Protein AF-A0A951DT61-F1 (afdb_monomer_lite)

Foldseek 3Di:
DKDFDKDQADKDADALVLDPDDPSGDPRHRPIDGMDTQFIDDPNHTQDHNSDGPDDPPPDDDDDDDDDPVRPPPDDPDCPVVVVVVVPPD

pLDDT: mean 88.21, std 16.35, range [44.31, 98.5]

Structure (mmCIF, N/CA/C/O backbone):
data_AF-A0A951DT61-F1
#
_entry.id   AF-A0A951DT61-F1
#
loop_
_atom_site.group_PDB
_atom_site.id
_atom_site.type_symbol
_atom_site.label_atom_id
_atom_site.label_alt_id
_atom_site.label_comp_id
_atom_site.label_asym_id
_atom_site.label_entity_id
_atom_site.label_seq_id
_atom_site.pdbx_PDB_ins_code
_atom_site.Cartn_x
_atom_site.Cartn_y
_atom_site.Cartn_z
_atom_site.occupancy
_atom_site.B_iso_or_equiv
_atom_site.auth_seq_id
_atom_site.auth_comp_id
_atom_site.auth_asym_id
_atom_site.auth_atom_id
_atom_site.pdbx_PDB_model_num
ATOM 1 N N . ALA A 1 1 ? -0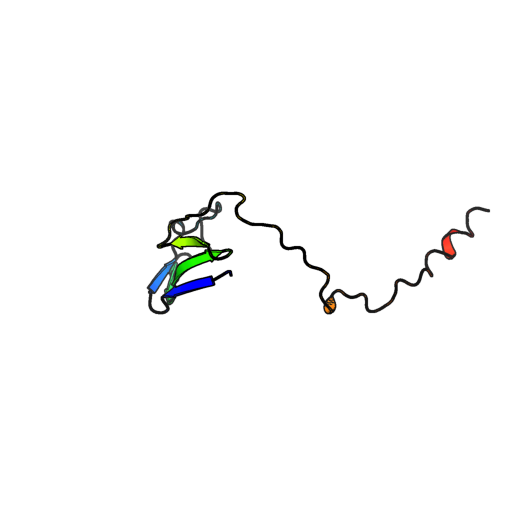.032 -6.380 -15.609 1.00 90.38 1 ALA A N 1
ATOM 2 C CA . ALA A 1 1 ? -1.202 -5.661 -15.077 1.00 90.38 1 ALA A CA 1
ATOM 3 C C . ALA A 1 1 ? -1.013 -5.462 -13.583 1.00 90.38 1 ALA A C 1
ATOM 5 O O . ALA A 1 1 ? -0.679 -6.434 -12.913 1.00 90.38 1 ALA A O 1
ATOM 6 N N . ASP A 1 2 ? -1.202 -4.237 -13.100 1.00 97.62 2 ASP A N 1
ATOM 7 C CA . ASP A 1 2 ? -1.173 -3.895 -11.675 1.00 97.62 2 ASP A CA 1
ATOM 8 C C . ASP A 1 2 ? -2.582 -3.449 -11.276 1.00 97.62 2 ASP A C 1
ATOM 10 O O . ASP A 1 2 ? -3.156 -2.578 -11.930 1.00 97.62 2 ASP A O 1
ATOM 14 N N . ILE A 1 3 ? -3.189 -4.124 -10.297 1.00 98.38 3 ILE A N 1
ATOM 15 C CA . ILE A 1 3 ? -4.626 -4.018 -9.995 1.00 98.38 3 ILE A CA 1
ATOM 16 C C . ILE A 1 3 ? -4.834 -4.158 -8.487 1.00 98.38 3 ILE A C 1
ATOM 18 O O . ILE A 1 3 ? -4.217 -5.013 -7.861 1.00 98.38 3 ILE A O 1
ATOM 22 N N . ALA A 1 4 ? -5.746 -3.379 -7.909 1.00 98.25 4 ALA A N 1
ATOM 23 C CA . ALA A 1 4 ? -6.265 -3.621 -6.566 1.00 98.25 4 ALA A CA 1
ATOM 24 C C . ALA A 1 4 ? -7.736 -4.044 -6.653 1.00 98.25 4 ALA A C 1
ATOM 26 O O . ALA A 1 4 ? -8.543 -3.361 -7.283 1.00 98.25 4 ALA A O 1
ATOM 27 N N . ILE A 1 5 ? -8.078 -5.164 -6.018 1.00 98.25 5 ILE A N 1
ATOM 28 C CA . ILE A 1 5 ? -9.461 -5.574 -5.785 1.00 98.25 5 ILE A CA 1
ATOM 29 C C . ILE A 1 5 ? -9.918 -4.909 -4.495 1.00 98.25 5 ILE A C 1
ATOM 31 O O . ILE A 1 5 ? -9.250 -5.004 -3.462 1.00 98.25 5 ILE A O 1
ATOM 35 N N . TRP A 1 6 ? -11.035 -4.199 -4.576 1.00 98.12 6 TRP A N 1
ATOM 36 C CA . TRP A 1 6 ? -11.472 -3.273 -3.543 1.00 98.12 6 TRP A CA 1
ATOM 37 C C . TRP A 1 6 ? -12.855 -3.652 -3.032 1.00 98.12 6 TRP A C 1
ATOM 39 O O . TRP A 1 6 ? -13.785 -3.795 -3.823 1.00 98.12 6 TRP A O 1
ATOM 49 N N . ASP A 1 7 ? -12.992 -3.775 -1.715 1.00 98.31 7 ASP A N 1
ATOM 50 C CA . ASP A 1 7 ? -14.290 -3.831 -1.052 1.00 98.31 7 ASP A CA 1
ATOM 51 C C . ASP A 1 7 ? -14.684 -2.398 -0.676 1.00 98.31 7 ASP A C 1
ATOM 53 O O . ASP A 1 7 ? -14.069 -1.827 0.229 1.00 98.31 7 ASP A O 1
ATOM 57 N N . PRO A 1 8 ? -15.665 -1.782 -1.359 1.00 98.25 8 PRO A N 1
ATOM 58 C CA . PRO A 1 8 ? -16.063 -0.407 -1.093 1.00 98.25 8 PRO A CA 1
ATOM 59 C C . PRO A 1 8 ? -16.854 -0.249 0.207 1.00 98.25 8 PRO A C 1
ATOM 61 O O . PRO A 1 8 ? -16.988 0.879 0.679 1.00 98.25 8 PRO A O 1
ATOM 64 N N . ASP A 1 9 ? -17.387 -1.327 0.777 1.00 98.44 9 ASP A N 1
ATOM 65 C CA . ASP A 1 9 ? -18.322 -1.298 1.900 1.00 98.44 9 ASP A CA 1
ATOM 66 C C . ASP A 1 9 ? -17.643 -1.618 3.234 1.00 98.44 9 ASP A C 1
ATOM 68 O O . ASP A 1 9 ? -18.156 -1.249 4.295 1.00 98.44 9 ASP A O 1
ATOM 72 N N . ARG A 1 10 ? -16.451 -2.222 3.195 1.00 97.81 10 ARG A N 1
ATOM 73 C CA . ARG A 1 10 ? -15.648 -2.514 4.383 1.00 97.81 10 ARG A CA 1
ATOM 74 C C . ARG A 1 10 ? -15.334 -1.255 5.187 1.00 97.81 10 ARG A C 1
ATOM 76 O O . ARG A 1 10 ? -14.687 -0.328 4.699 1.00 97.81 10 ARG A O 1
ATOM 83 N N . ALA A 1 11 ? -15.749 -1.259 6.451 1.00 98.31 11 ALA A N 1
ATOM 84 C CA . ALA A 1 11 ? -15.399 -0.242 7.434 1.00 98.31 11 ALA A CA 1
ATOM 85 C C . ALA A 1 11 ? -14.150 -0.663 8.224 1.00 98.31 11 ALA A C 1
ATOM 87 O O . ALA A 1 11 ? -14.068 -1.789 8.716 1.00 98.31 11 ALA A O 1
ATOM 88 N N . ILE A 1 12 ? -13.188 0.247 8.365 1.00 97.75 12 ILE A N 1
ATOM 89 C CA . ILE A 1 12 ? -11.931 0.033 9.096 1.00 97.75 12 ILE A CA 1
ATOM 90 C C . ILE A 1 12 ? -11.651 1.241 9.987 1.00 97.75 12 ILE A C 1
ATOM 92 O O . ILE A 1 12 ? -11.880 2.379 9.587 1.00 97.75 12 ILE A O 1
ATOM 96 N N . THR A 1 13 ? -11.107 0.996 11.177 1.00 98.38 13 THR A N 1
ATOM 97 C CA . THR A 1 13 ? -10.398 2.023 11.951 1.00 98.38 13 THR A CA 1
ATOM 98 C C . THR A 1 13 ? -8.906 1.765 11.792 1.00 98.38 13 THR A C 1
ATOM 100 O O . THR A 1 13 ? -8.469 0.646 12.040 1.00 98.38 13 THR A O 1
ATOM 103 N N . ILE A 1 14 ? -8.132 2.758 11.349 1.00 97.81 14 ILE A N 1
ATOM 104 C CA . ILE A 1 14 ? -6.680 2.598 11.209 1.00 97.81 14 ILE A CA 1
ATOM 105 C C . ILE A 1 14 ? -6.046 2.490 12.596 1.00 97.81 14 ILE A C 1
ATOM 107 O O . ILE A 1 14 ? -6.300 3.319 13.468 1.00 97.81 14 ILE A O 1
ATOM 111 N N . GLU A 1 15 ? -5.174 1.505 12.771 1.00 98.00 15 GLU A N 1
ATOM 112 C CA . GLU A 1 15 ? -4.343 1.323 13.959 1.00 98.00 15 GLU A CA 1
ATOM 113 C C . GLU A 1 15 ? -2.869 1.233 13.549 1.00 98.00 15 GLU A C 1
ATOM 115 O O . GLU A 1 15 ? -2.555 0.745 12.461 1.00 98.00 15 GLU A O 1
ATOM 120 N N . ASP A 1 16 ? -1.955 1.643 14.430 1.00 98.12 16 ASP A N 1
ATOM 121 C CA . ASP A 1 16 ? -0.509 1.628 14.153 1.00 98.12 16 ASP A CA 1
ATOM 122 C C . ASP A 1 16 ? -0.005 0.237 13.748 1.00 98.12 16 ASP A C 1
ATOM 124 O O . ASP A 1 16 ? 0.738 0.084 12.781 1.00 98.12 16 ASP A O 1
ATOM 128 N N . ARG A 1 17 ? -0.490 -0.806 14.432 1.00 96.12 17 ARG A N 1
ATOM 129 C CA . ARG A 1 17 ? -0.106 -2.208 14.189 1.00 96.12 17 ARG A CA 1
ATOM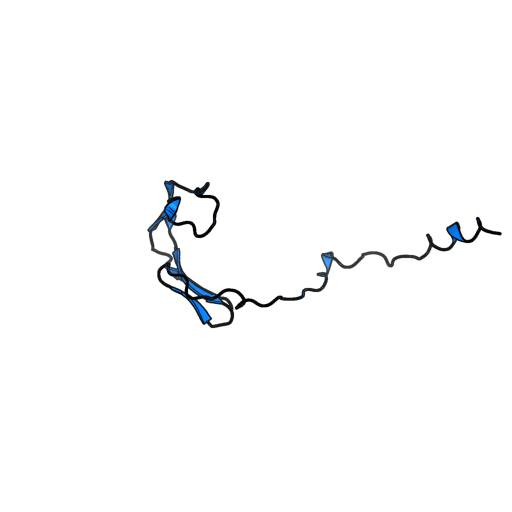 130 C C . ARG A 1 17 ? -0.507 -2.755 12.816 1.00 96.12 17 ARG A C 1
ATOM 132 O O . ARG A 1 17 ? -0.104 -3.860 12.472 1.00 96.12 17 ARG A O 1
ATOM 139 N N . MET A 1 18 ? -1.351 -2.043 12.070 1.00 94.94 18 MET A N 1
ATOM 140 C CA . MET A 1 18 ? -1.772 -2.458 10.730 1.00 94.94 18 MET A CA 1
ATOM 141 C C . MET A 1 18 ? -0.744 -2.087 9.658 1.00 94.94 18 MET A C 1
ATOM 143 O O . MET A 1 18 ? -0.864 -2.539 8.522 1.00 94.94 18 MET A O 1
ATOM 147 N N . MET A 1 19 ? 0.216 -1.216 9.976 1.00 95.25 19 MET A N 1
ATOM 148 C CA . MET A 1 19 ? 1.185 -0.734 9.000 1.00 95.25 19 MET A CA 1
ATOM 149 C C . MET A 1 19 ? 2.241 -1.809 8.718 1.00 95.25 19 MET A C 1
ATOM 151 O O . MET A 1 19 ? 2.705 -2.504 9.618 1.00 95.25 19 MET A O 1
ATOM 155 N N . HIS A 1 20 ? 2.650 -1.917 7.454 1.00 93.94 20 HIS A N 1
ATOM 156 C CA . HIS A 1 20 ? 3.719 -2.820 7.007 1.00 93.94 20 HIS A CA 1
ATOM 157 C C . HIS A 1 20 ? 5.053 -2.086 6.771 1.00 93.94 20 HIS A C 1
ATOM 159 O O . HIS A 1 20 ? 5.929 -2.586 6.065 1.00 93.94 20 HIS A O 1
ATOM 165 N N . ASP A 1 21 ? 5.200 -0.883 7.328 1.00 94.12 21 ASP A N 1
ATOM 166 C CA . ASP A 1 21 ? 6.445 -0.118 7.326 1.00 94.12 21 ASP A CA 1
ATOM 167 C C . ASP A 1 21 ? 7.253 -0.349 8.620 1.00 94.12 21 ASP A C 1
ATOM 169 O O . ASP A 1 21 ? 6.956 -1.237 9.419 1.00 94.12 21 ASP A O 1
ATOM 173 N N . ARG A 1 22 ? 8.333 0.419 8.806 1.00 96.88 22 ARG A N 1
ATOM 174 C CA . ARG A 1 22 ? 9.205 0.343 9.992 1.00 96.88 22 ARG A CA 1
ATOM 175 C C . ARG A 1 22 ? 9.052 1.531 10.948 1.00 96.88 22 ARG A C 1
ATOM 177 O O . ARG A 1 22 ? 9.841 1.640 11.880 1.00 96.88 22 ARG A O 1
ATOM 184 N N . ALA A 1 23 ? 8.099 2.433 10.717 1.00 97.12 23 ALA A N 1
ATOM 185 C CA . ALA A 1 23 ? 7.959 3.657 11.505 1.00 97.12 23 ALA A CA 1
ATOM 186 C C . ALA A 1 23 ? 7.395 3.388 12.908 1.00 97.12 23 ALA A C 1
ATOM 188 O O . ALA A 1 23 ? 7.728 4.102 13.850 1.00 97.12 23 ALA A O 1
ATOM 189 N N . GLY A 1 24 ? 6.553 2.360 13.049 1.00 96.06 24 GLY A N 1
ATOM 190 C CA . GLY A 1 24 ? 5.932 1.987 14.324 1.00 96.06 24 GLY A CA 1
ATOM 191 C C . GLY A 1 24 ? 4.752 2.872 14.741 1.00 96.06 24 GLY A C 1
ATOM 192 O O . GLY A 1 24 ? 4.222 2.682 15.831 1.00 96.06 24 GLY A O 1
ATOM 193 N N . TYR A 1 25 ? 4.331 3.812 13.890 1.00 97.12 25 TYR A N 1
ATOM 194 C CA . TYR A 1 25 ? 3.122 4.614 14.071 1.00 97.12 25 TYR A CA 1
ATOM 195 C C . TYR A 1 25 ? 2.522 5.007 12.717 1.00 97.12 25 TYR A C 1
ATOM 197 O O . TYR A 1 25 ? 3.219 5.050 11.703 1.00 97.12 25 TYR A O 1
ATOM 205 N N . SER A 1 26 ? 1.236 5.348 12.710 1.00 97.56 26 SER A N 1
ATOM 206 C CA . SER A 1 26 ? 0.539 5.938 11.575 1.00 97.56 26 SER A CA 1
ATOM 207 C C . SER A 1 26 ? 0.007 7.325 11.943 1.00 97.56 26 SER A C 1
ATOM 209 O O . SER A 1 26 ? -0.716 7.460 12.931 1.00 97.56 26 SER A O 1
ATOM 211 N N . PRO A 1 27 ? 0.227 8.370 11.121 1.00 98.00 27 PRO A N 1
ATOM 212 C CA . PRO A 1 27 ? -0.425 9.671 11.322 1.00 98.00 27 PRO A CA 1
ATOM 213 C C . PRO A 1 27 ? -1.956 9.603 11.150 1.00 98.00 27 PRO A C 1
ATOM 215 O O . PRO A 1 27 ? -2.668 10.584 11.380 1.00 98.00 27 PRO A O 1
ATOM 218 N N . TYR A 1 28 ? -2.472 8.454 10.710 1.00 98.00 28 TYR A N 1
ATOM 219 C CA . TYR A 1 28 ? -3.884 8.200 10.479 1.00 98.00 28 TYR A CA 1
ATOM 220 C C . TYR A 1 28 ? -4.524 7.309 11.552 1.00 98.00 28 TYR A C 1
ATOM 222 O O . TYR A 1 28 ? -5.709 7.001 11.421 1.00 98.00 28 TYR A O 1
ATOM 230 N N . ALA A 1 29 ? -3.794 6.907 12.598 1.00 98.25 29 ALA A N 1
ATOM 231 C CA . ALA A 1 29 ? -4.341 6.097 13.683 1.00 98.25 29 ALA A CA 1
ATOM 232 C C . ALA A 1 29 ? -5.621 6.719 14.278 1.00 98.25 29 ALA A C 1
ATOM 234 O O . ALA A 1 29 ? -5.730 7.932 14.462 1.00 98.25 29 ALA A O 1
ATOM 235 N N . GLY A 1 30 ? -6.631 5.882 14.520 1.00 98.50 30 GLY A N 1
ATOM 236 C CA . GLY A 1 30 ? -7.958 6.280 14.993 1.00 98.50 30 GLY A CA 1
ATOM 237 C C . GLY A 1 30 ? -8.913 6.792 13.907 1.00 98.50 30 GLY A C 1
ATOM 238 O O . GLY A 1 30 ? -10.108 6.941 14.175 1.00 98.50 30 GLY A O 1
ATOM 239 N N . ARG A 1 31 ? -8.452 7.033 12.669 1.00 98.44 31 ARG A N 1
ATOM 240 C CA . ARG A 1 31 ? -9.349 7.428 11.570 1.00 98.44 31 ARG A CA 1
ATOM 241 C C . ARG A 1 31 ? -10.223 6.257 11.136 1.00 98.44 31 ARG A C 1
ATOM 243 O O . ARG A 1 31 ? -9.729 5.153 10.916 1.00 98.44 31 ARG A O 1
ATOM 250 N N . LYS A 1 32 ? -11.515 6.533 10.953 1.00 98.50 32 LYS A N 1
ATOM 251 C CA . LYS A 1 32 ? -12.494 5.597 10.389 1.00 98.50 32 LYS A CA 1
ATOM 252 C C . LYS A 1 32 ? -12.586 5.802 8.884 1.00 98.50 32 LYS A C 1
ATOM 254 O O . LYS A 1 32 ? -12.834 6.918 8.434 1.00 98.50 32 LYS A O 1
ATOM 259 N N . LEU A 1 33 ? -12.402 4.729 8.129 1.00 97.56 33 LEU A N 1
ATOM 260 C CA . LEU A 1 33 ? -12.481 4.704 6.676 1.00 97.56 33 LEU A CA 1
ATOM 261 C C . LEU A 1 33 ? -13.543 3.709 6.215 1.00 97.56 33 LEU A C 1
ATOM 263 O O . LEU A 1 33 ? -13.879 2.756 6.921 1.00 97.56 33 LEU A O 1
ATOM 267 N N . ARG A 1 34 ? -14.035 3.938 4.999 1.00 98.19 34 ARG A N 1
ATOM 268 C CA . ARG A 1 34 ? -14.889 3.022 4.250 1.00 98.19 34 ARG A CA 1
ATOM 269 C C . ARG A 1 34 ? -14.217 2.745 2.910 1.00 98.19 34 ARG A C 1
ATOM 271 O O . ARG A 1 34 ? -13.807 3.688 2.234 1.00 98.19 34 ARG A O 1
ATOM 278 N N . GLY A 1 35 ? -14.097 1.475 2.553 1.00 97.81 35 GLY A N 1
ATOM 279 C CA . GLY A 1 35 ? -13.290 1.030 1.427 1.00 97.81 35 GLY A CA 1
ATOM 280 C C . GLY A 1 35 ? -11.969 0.414 1.883 1.00 97.81 35 GLY A C 1
ATOM 281 O O . GLY A 1 35 ? -11.223 1.045 2.635 1.00 97.81 35 GLY A O 1
ATOM 282 N N . TRP A 1 36 ? -11.660 -0.799 1.427 1.00 97.38 36 TRP A N 1
ATOM 283 C CA . TRP A 1 36 ? -10.405 -1.474 1.758 1.00 97.38 36 TRP A CA 1
ATOM 284 C C . TRP A 1 36 ? -9.957 -2.432 0.643 1.00 97.38 36 TRP A C 1
ATOM 286 O O . TRP A 1 36 ? -10.799 -3.136 0.079 1.00 97.38 36 TRP A O 1
ATOM 296 N N . PRO A 1 37 ? -8.649 -2.527 0.336 1.00 97.19 37 PRO A N 1
ATOM 297 C CA . PRO A 1 37 ? -8.161 -3.503 -0.627 1.00 97.19 37 PRO A CA 1
ATOM 298 C C . PRO A 1 37 ? -8.226 -4.914 -0.028 1.00 97.19 37 PRO A C 1
ATOM 300 O O . PRO A 1 37 ? -7.692 -5.167 1.054 1.00 97.19 37 PRO A O 1
ATOM 303 N N . THR A 1 38 ? -8.867 -5.845 -0.729 1.00 97.62 38 THR A N 1
ATOM 304 C CA . THR A 1 38 ? -8.912 -7.265 -0.337 1.00 97.62 38 THR A CA 1
ATOM 305 C C . THR A 1 38 ? -7.790 -8.055 -0.998 1.00 97.62 38 THR A C 1
ATOM 307 O O . THR A 1 38 ? -7.202 -8.935 -0.372 1.00 97.62 38 THR A O 1
ATOM 310 N N . GLN A 1 39 ? -7.441 -7.695 -2.236 1.00 98.50 39 GLN A N 1
ATOM 311 C CA . GLN A 1 39 ? -6.321 -8.274 -2.972 1.00 98.50 39 GLN A CA 1
ATOM 312 C C . GLN A 1 39 ? -5.579 -7.208 -3.769 1.00 98.50 39 GLN A C 1
ATOM 314 O O . GLN A 1 39 ? -6.178 -6.267 -4.287 1.00 98.50 39 GLN A O 1
ATOM 319 N N . VAL A 1 40 ? -4.270 -7.379 -3.914 1.00 98.38 40 VAL A N 1
ATOM 320 C CA . VAL A 1 40 ? -3.440 -6.543 -4.786 1.00 98.38 40 VAL A CA 1
ATOM 321 C C . VAL A 1 40 ? -2.655 -7.451 -5.708 1.00 98.38 40 VAL A C 1
ATOM 323 O O . VAL A 1 40 ? -2.007 -8.396 -5.258 1.00 98.38 40 VAL A O 1
ATOM 326 N N . LEU A 1 41 ? -2.710 -7.154 -6.999 1.00 98.38 41 LEU A N 1
ATOM 327 C CA . LEU A 1 41 ? -1.952 -7.818 -8.035 1.00 98.38 41 LEU A CA 1
ATOM 328 C C . LEU A 1 41 ? -0.860 -6.882 -8.532 1.00 98.38 41 LEU A C 1
ATOM 330 O O . LEU A 1 41 ? -1.134 -5.735 -8.885 1.00 98.38 41 LEU A O 1
ATOM 334 N N . SER A 1 42 ? 0.355 -7.406 -8.635 1.00 97.88 42 SER A N 1
ATOM 335 C CA . SER A 1 42 ? 1.432 -6.766 -9.378 1.00 97.88 42 SER A CA 1
ATOM 336 C C . SER A 1 42 ? 1.898 -7.690 -10.490 1.00 97.88 42 SER A C 1
ATOM 338 O O . SER A 1 42 ? 2.090 -8.889 -10.279 1.00 97.88 42 SER A O 1
ATOM 340 N N . ARG A 1 43 ? 2.034 -7.152 -11.704 1.00 95.81 43 ARG A N 1
ATOM 341 C CA . ARG A 1 43 ? 2.434 -7.899 -12.908 1.00 95.81 43 ARG A CA 1
ATOM 342 C C . ARG A 1 43 ? 1.593 -9.168 -13.122 1.00 95.81 43 ARG A C 1
ATOM 344 O O . ARG A 1 43 ? 2.093 -10.190 -13.575 1.00 95.81 43 ARG A O 1
ATOM 351 N N . GLY A 1 44 ? 0.298 -9.084 -12.810 1.00 96.81 44 GLY A N 1
ATOM 352 C CA . GLY A 1 44 ? -0.671 -10.178 -12.934 1.00 96.81 44 GLY A CA 1
ATOM 353 C C . GLY A 1 44 ? -0.597 -11.246 -11.837 1.00 96.81 44 GLY A C 1
ATOM 354 O O . GLY A 1 44 ? -1.319 -12.233 -11.924 1.00 96.81 44 GLY A O 1
ATOM 355 N N . ARG A 1 45 ? 0.247 -11.075 -10.811 1.00 97.31 45 ARG A N 1
ATOM 356 C CA . ARG A 1 45 ? 0.399 -12.012 -9.687 1.00 97.31 45 ARG A CA 1
ATOM 357 C C . ARG A 1 45 ? -0.174 -11.403 -8.418 1.00 97.31 45 ARG A C 1
ATOM 359 O O . ARG A 1 45 ? 0.084 -10.235 -8.144 1.00 97.31 45 ARG A O 1
ATOM 366 N N . VAL A 1 46 ? -0.896 -12.191 -7.627 1.00 98.12 46 VAL A N 1
ATOM 367 C CA . VAL A 1 46 ? -1.386 -11.767 -6.308 1.00 98.12 46 VAL A CA 1
ATOM 368 C C . VAL A 1 46 ? -0.195 -11.563 -5.370 1.00 98.12 46 VAL A C 1
ATOM 370 O O . VAL A 1 46 ? 0.540 -12.504 -5.079 1.00 98.12 46 VAL A O 1
ATOM 373 N N . VAL A 1 47 ? 0.002 -10.326 -4.914 1.00 98.12 47 VAL A N 1
ATOM 374 C CA . VAL A 1 47 ? 1.075 -9.937 -3.986 1.00 98.12 47 VAL A CA 1
ATOM 375 C C . VAL A 1 47 ? 0.559 -9.651 -2.580 1.00 98.12 47 VAL A C 1
ATOM 377 O O . VAL A 1 47 ? 1.311 -9.843 -1.630 1.00 98.12 47 VAL A O 1
ATOM 380 N N . ILE A 1 48 ? -0.708 -9.255 -2.438 1.00 98.12 48 ILE A N 1
ATOM 381 C CA . ILE A 1 48 ? -1.424 -9.163 -1.160 1.00 98.12 48 ILE A CA 1
ATOM 382 C C . ILE A 1 48 ? -2.755 -9.894 -1.311 1.00 98.12 48 ILE A C 1
ATOM 384 O O . ILE A 1 48 ? -3.448 -9.683 -2.304 1.00 98.12 48 ILE A O 1
ATOM 388 N N . GLU A 1 49 ? -3.131 -10.694 -0.319 1.00 98.06 49 GLU A N 1
ATOM 389 C CA . GLU A 1 49 ? -4.479 -11.257 -0.185 1.00 98.06 49 GLU A CA 1
ATOM 390 C C . GLU A 1 49 ? -4.853 -11.316 1.294 1.00 98.06 49 GLU A C 1
ATOM 392 O O . GLU A 1 49 ? -4.058 -11.783 2.110 1.00 98.06 49 GLU A O 1
ATOM 397 N N . ASP A 1 50 ? -6.028 -10.786 1.639 1.00 94.94 50 ASP A N 1
ATOM 398 C CA . ASP A 1 50 ? -6.584 -10.779 2.999 1.00 94.94 50 ASP A CA 1
ATOM 399 C C . ASP A 1 50 ? -5.618 -10.245 4.075 1.00 94.94 50 ASP A C 1
ATOM 401 O O . ASP A 1 50 ? -5.581 -10.705 5.214 1.00 94.94 50 ASP A O 1
ATOM 405 N N . GLY A 1 51 ? -4.825 -9.232 3.710 1.00 94.69 51 GLY A N 1
ATOM 406 C CA . GLY A 1 51 ? -3.840 -8.596 4.592 1.00 94.69 51 GLY A CA 1
ATOM 407 C C . GLY A 1 51 ? -2.508 -9.344 4.718 1.00 94.69 51 GLY A C 1
ATOM 408 O O . GLY A 1 51 ? -1.611 -8.863 5.407 1.00 94.69 51 GLY A O 1
ATOM 409 N N . ALA A 1 52 ? -2.337 -10.484 4.045 1.00 96.56 52 ALA A N 1
ATOM 410 C CA . ALA A 1 52 ? -1.080 -11.224 4.023 1.00 96.56 52 ALA A CA 1
ATOM 411 C C . ALA A 1 52 ? -0.232 -10.865 2.794 1.00 96.56 52 ALA A C 1
ATOM 413 O O . ALA A 1 52 ? -0.720 -10.852 1.661 1.00 96.56 52 ALA A O 1
ATOM 414 N N . LEU A 1 53 ? 1.066 -10.635 3.016 1.00 97.06 53 LEU A N 1
ATOM 415 C CA . LEU A 1 53 ? 2.050 -10.468 1.948 1.00 97.06 53 LEU A CA 1
ATOM 416 C C . LEU A 1 53 ? 2.403 -11.822 1.323 1.00 97.06 53 LEU A C 1
ATOM 418 O O . LEU A 1 53 ? 2.824 -12.744 2.017 1.00 97.06 53 LEU A O 1
ATOM 422 N N . LYS A 1 54 ? 2.270 -11.912 -0.001 1.00 97.69 54 LYS A N 1
ATOM 423 C CA . LYS A 1 54 ? 2.554 -13.109 -0.811 1.00 97.69 54 LYS A CA 1
ATOM 424 C C . LYS A 1 54 ? 3.706 -12.924 -1.804 1.00 97.69 54 LYS A C 1
ATOM 426 O O . LYS A 1 54 ? 3.978 -13.812 -2.606 1.00 97.69 54 LYS A O 1
ATOM 431 N N . ALA A 1 55 ? 4.391 -11.783 -1.763 1.00 96.44 55 ALA A N 1
ATOM 432 C CA . ALA A 1 55 ? 5.533 -11.497 -2.625 1.00 96.44 55 ALA A CA 1
ATOM 433 C C . ALA A 1 55 ? 6.872 -11.789 -1.935 1.00 96.44 55 ALA A C 1
ATOM 435 O O . ALA A 1 55 ? 7.012 -11.650 -0.720 1.00 96.44 55 ALA A O 1
ATOM 436 N N . SER A 1 56 ? 7.882 -12.122 -2.737 1.00 96.31 56 SER A N 1
ATOM 437 C CA . SER A 1 56 ? 9.278 -12.209 -2.298 1.00 96.31 56 SER A CA 1
ATOM 438 C C . SER A 1 56 ? 10.075 -10.980 -2.759 1.00 96.31 56 SER A C 1
ATOM 440 O O . SER A 1 56 ? 9.736 -10.3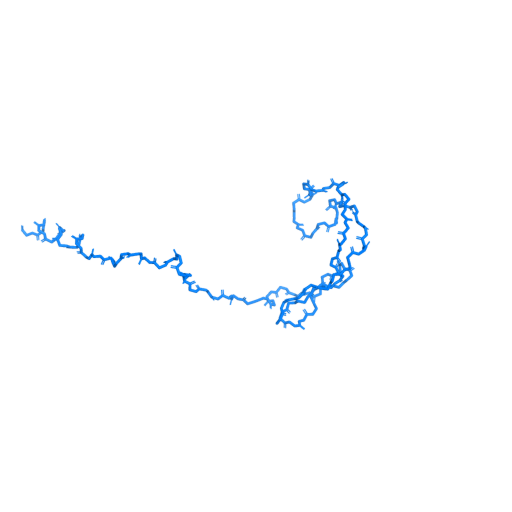84 -3.791 1.00 96.31 56 SER A O 1
ATOM 442 N N . PRO A 1 57 ? 11.144 -10.589 -2.038 1.00 96.69 57 PRO A N 1
ATOM 443 C CA . PRO A 1 57 ? 12.056 -9.542 -2.492 1.00 96.69 57 PRO A CA 1
ATOM 444 C C . PRO A 1 57 ? 12.593 -9.811 -3.907 1.00 96.69 57 PRO A C 1
ATOM 446 O O . PRO A 1 57 ? 12.844 -10.956 -4.270 1.00 96.69 57 PRO A O 1
ATOM 449 N N . GLY A 1 58 ? 12.769 -8.752 -4.704 1.00 95.75 58 GLY A N 1
ATOM 450 C CA . GLY A 1 58 ? 13.301 -8.848 -6.073 1.00 95.75 58 GLY A CA 1
ATOM 451 C C . GLY A 1 58 ? 12.279 -9.213 -7.156 1.00 95.75 58 GLY A C 1
ATOM 452 O O . GLY A 1 58 ? 12.647 -9.348 -8.314 1.00 95.75 58 GLY A O 1
ATOM 453 N N . THR A 1 59 ? 10.996 -9.349 -6.814 1.00 94.62 59 THR A N 1
ATOM 454 C CA . THR A 1 59 ? 9.929 -9.64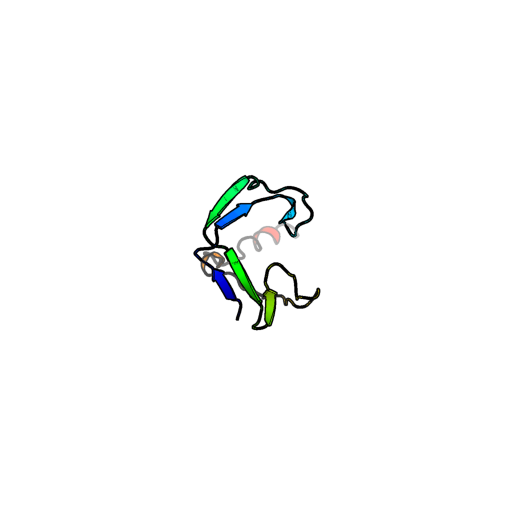4 -7.793 1.00 94.62 59 THR A CA 1
ATOM 455 C C . THR A 1 59 ? 9.501 -8.440 -8.640 1.00 94.62 59 THR A C 1
ATOM 457 O O . THR A 1 59 ? 8.846 -8.619 -9.668 1.00 94.62 59 THR A O 1
ATOM 460 N N . GLY A 1 60 ? 9.852 -7.223 -8.218 1.00 94.44 60 GLY A N 1
ATOM 461 C CA . GLY A 1 60 ? 9.679 -6.008 -9.008 1.00 94.44 60 GLY A CA 1
ATOM 462 C C . GLY A 1 60 ? 10.821 -5.811 -10.004 1.00 94.44 60 GLY A C 1
ATOM 463 O O . GLY A 1 60 ? 11.936 -6.274 -9.788 1.00 94.44 60 GLY A O 1
ATOM 464 N N . GLU A 1 61 ? 10.551 -5.064 -11.069 1.00 95.06 61 GLU A N 1
ATOM 465 C CA . GLU A 1 61 ? 11.559 -4.684 -12.062 1.00 95.06 61 GLU A CA 1
ATOM 466 C C . GLU A 1 61 ? 11.544 -3.170 -12.244 1.00 95.06 61 GLU A C 1
ATOM 468 O O . GLU A 1 61 ? 10.488 -2.532 -12.152 1.00 95.06 61 GLU A O 1
ATOM 473 N N . PHE A 1 62 ? 12.716 -2.609 -12.534 1.00 96.44 62 PHE A N 1
ATOM 474 C CA . PHE A 1 62 ? 12.854 -1.202 -12.875 1.00 96.44 62 PHE A CA 1
ATOM 475 C C . PHE A 1 62 ? 12.090 -0.886 -14.165 1.00 96.44 62 PHE A C 1
ATOM 477 O O . PHE A 1 62 ? 12.256 -1.558 -15.182 1.00 96.44 62 PHE A O 1
ATOM 484 N N . LEU A 1 63 ? 11.270 0.161 -14.121 1.00 94.44 63 LEU A N 1
ATOM 485 C CA . LEU A 1 63 ? 10.614 0.718 -15.296 1.00 94.44 63 LEU A CA 1
ATOM 486 C C . LEU A 1 63 ? 11.332 2.013 -15.673 1.00 94.44 63 LEU A C 1
ATOM 488 O O . LEU A 1 63 ? 11.137 3.047 -15.029 1.00 94.44 63 LEU A O 1
ATOM 492 N N . ALA A 1 64 ? 12.176 1.938 -16.702 1.00 94.62 64 ALA A N 1
ATOM 493 C CA . ALA A 1 64 ? 12.813 3.115 -17.274 1.00 94.62 64 ALA A CA 1
ATOM 494 C C . ALA A 1 64 ? 11.743 4.070 -17.818 1.00 94.62 64 ALA A C 1
ATOM 496 O O . ALA A 1 64 ? 10.745 3.643 -18.401 1.00 94.62 64 ALA A O 1
ATOM 497 N N . ARG A 1 65 ? 11.953 5.368 -17.610 1.00 90.94 65 ARG A N 1
ATOM 498 C CA . ARG A 1 65 ? 11.096 6.423 -18.147 1.00 90.94 65 ARG A CA 1
ATOM 499 C C . ARG A 1 65 ? 11.980 7.470 -18.796 1.00 90.94 65 ARG A C 1
ATOM 501 O O . ARG A 1 65 ? 12.955 7.896 -18.180 1.00 90.94 65 ARG A O 1
ATOM 508 N N . ASP A 1 66 ? 11.593 7.902 -19.985 1.00 89.31 66 ASP A N 1
ATOM 509 C CA . ASP A 1 66 ? 12.150 9.102 -20.593 1.00 89.31 66 ASP A CA 1
ATOM 510 C C . ASP A 1 66 ? 11.527 10.355 -19.964 1.00 89.31 66 ASP A C 1
ATOM 512 O O . ASP A 1 66 ? 10.526 10.295 -19.238 1.00 89.31 66 ASP A O 1
ATOM 516 N N . GLY A 1 67 ? 12.119 11.513 -20.253 1.00 86.12 67 GLY A N 1
ATOM 517 C CA . GLY A 1 67 ? 11.494 12.790 -19.942 1.00 86.12 67 GLY A CA 1
ATOM 518 C C . GLY A 1 67 ? 10.126 12.893 -20.617 1.00 86.12 67 GLY A C 1
ATOM 519 O O . GLY A 1 67 ? 9.992 12.645 -21.816 1.00 86.12 67 GLY A O 1
ATOM 520 N N . GLY A 1 68 ? 9.106 13.271 -19.846 1.00 86.19 68 GLY A N 1
ATOM 521 C CA . GLY A 1 68 ? 7.818 13.657 -20.419 1.00 86.19 68 GLY A CA 1
ATOM 522 C C . GLY A 1 68 ? 7.955 14.915 -21.280 1.00 86.19 68 GLY A C 1
ATOM 523 O O . GLY A 1 68 ? 8.994 15.569 -21.288 1.00 86.19 68 GLY A O 1
ATOM 524 N N . GLU A 1 69 ? 6.886 15.304 -21.968 1.00 86.94 69 GLU A N 1
ATOM 525 C CA . GLU A 1 69 ? 6.869 16.541 -22.760 1.00 86.94 69 GLU A CA 1
ATOM 526 C C . GLU A 1 69 ? 7.307 17.772 -21.952 1.00 86.94 69 GLU A C 1
ATOM 528 O O . GLU A 1 69 ? 8.128 18.545 -22.428 1.00 86.94 69 GLU A O 1
ATOM 533 N N . ALA A 1 70 ? 6.869 17.881 -20.696 1.00 85.31 70 ALA A N 1
ATOM 534 C CA . ALA A 1 70 ? 7.264 18.955 -19.782 1.00 85.31 70 ALA A CA 1
ATOM 535 C C . ALA A 1 70 ? 8.751 18.936 -19.372 1.00 85.31 70 ALA A C 1
ATOM 537 O O . ALA A 1 70 ? 9.250 19.909 -18.822 1.00 85.31 70 ALA A O 1
ATOM 538 N N . ALA A 1 71 ? 9.453 17.824 -19.598 1.00 85.19 71 ALA A N 1
ATOM 539 C CA . ALA A 1 71 ? 10.889 17.708 -19.362 1.00 85.19 71 ALA A CA 1
ATOM 540 C C . ALA A 1 71 ? 11.711 17.958 -20.638 1.00 85.19 71 ALA A C 1
ATOM 542 O O . ALA A 1 71 ? 12.940 17.890 -20.587 1.00 85.19 71 ALA A O 1
ATOM 543 N N . ARG A 1 72 ? 11.064 18.228 -21.785 1.00 84.50 72 ARG A N 1
ATOM 544 C CA . ARG A 1 72 ? 11.777 18.632 -22.998 1.00 84.50 72 ARG A CA 1
ATOM 545 C C . ARG A 1 72 ? 12.333 20.039 -22.785 1.00 84.50 72 ARG A C 1
ATOM 547 O O . ARG A 1 72 ? 11.571 20.929 -22.415 1.00 84.50 72 ARG A O 1
ATOM 554 N N . PRO A 1 73 ? 13.632 20.269 -23.024 1.00 81.25 73 PRO A N 1
ATOM 555 C CA . PRO A 1 73 ? 14.167 21.618 -22.965 1.00 81.25 73 PRO A CA 1
ATOM 556 C C . PRO A 1 7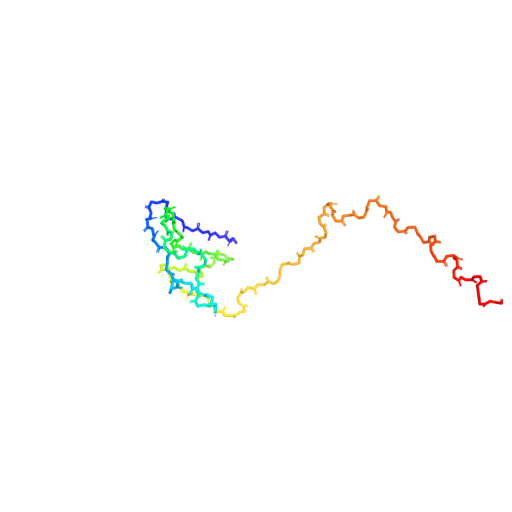3 ? 13.479 22.474 -24.037 1.00 81.25 73 PRO A C 1
ATOM 558 O O . PRO A 1 73 ? 13.487 22.122 -25.215 1.00 81.25 73 PRO A O 1
ATOM 561 N N . GLU A 1 74 ? 12.877 23.592 -23.628 1.00 76.06 74 GLU A N 1
ATOM 562 C CA . GLU A 1 74 ? 12.184 24.524 -24.536 1.00 76.06 74 GLU A CA 1
ATOM 563 C C . GLU A 1 74 ? 13.146 25.204 -25.521 1.00 76.06 74 GLU A C 1
ATOM 565 O O . GLU A 1 74 ? 12.755 25.667 -26.594 1.00 76.06 74 GLU A O 1
ATOM 570 N N . HIS A 1 75 ? 14.431 25.229 -25.178 1.00 77.50 75 HIS A N 1
ATOM 571 C CA . HIS A 1 75 ? 15.485 25.784 -26.005 1.00 77.50 75 HIS A CA 1
ATOM 572 C C . HIS A 1 75 ? 16.584 24.748 -26.205 1.00 77.50 75 HIS A C 1
ATOM 574 O O . HIS A 1 75 ? 17.017 24.089 -25.258 1.00 77.50 75 HIS A O 1
ATOM 580 N N . ALA A 1 76 ? 17.059 24.621 -27.446 1.00 67.12 76 ALA A N 1
ATOM 581 C CA . ALA A 1 76 ? 18.296 23.904 -27.707 1.00 67.12 76 ALA A CA 1
ATOM 582 C C . ALA A 1 76 ? 19.397 24.523 -26.839 1.00 67.12 76 ALA A C 1
ATOM 584 O O . ALA A 1 76 ? 19.479 25.748 -26.733 1.00 67.12 76 ALA A O 1
ATOM 585 N N . ALA A 1 77 ? 20.243 23.691 -26.231 1.00 62.88 77 ALA A N 1
ATOM 586 C CA . ALA A 1 77 ? 21.475 24.172 -25.629 1.00 62.88 77 ALA A CA 1
ATOM 587 C C . ALA A 1 77 ? 22.314 24.812 -26.745 1.00 62.88 77 ALA A C 1
ATOM 589 O O . ALA A 1 77 ? 23.028 24.138 -27.483 1.00 62.88 77 ALA A O 1
ATOM 590 N N . THR A 1 78 ? 22.171 26.119 -26.943 1.00 57.94 78 THR A N 1
ATOM 591 C CA . THR A 1 78 ? 23.061 26.874 -27.810 1.00 57.94 78 THR A CA 1
ATOM 592 C C . THR A 1 78 ? 24.435 26.821 -27.164 1.00 57.94 78 THR A C 1
ATOM 594 O O . THR A 1 78 ? 24.613 27.321 -26.054 1.00 57.94 78 THR A O 1
ATOM 597 N N . ASN A 1 79 ? 25.419 26.260 -27.870 1.00 57.44 79 ASN A N 1
ATOM 598 C CA . ASN A 1 79 ? 26.836 26.221 -27.480 1.00 57.44 79 ASN A CA 1
ATOM 599 C C . ASN A 1 79 ? 27.489 27.624 -27.391 1.00 57.44 79 ASN A C 1
ATOM 601 O O . ASN A 1 79 ? 28.699 27.767 -27.538 1.00 57.44 79 ASN A O 1
ATOM 605 N N . ALA A 1 80 ? 26.717 28.686 -27.141 1.00 55.19 80 ALA A N 1
ATOM 606 C CA . ALA A 1 80 ? 27.204 30.054 -27.002 1.00 55.19 80 ALA A CA 1
ATOM 607 C C . ALA A 1 80 ? 28.161 30.219 -25.805 1.00 55.19 80 ALA A C 1
ATOM 609 O O . ALA A 1 80 ? 29.001 31.113 -25.816 1.00 55.19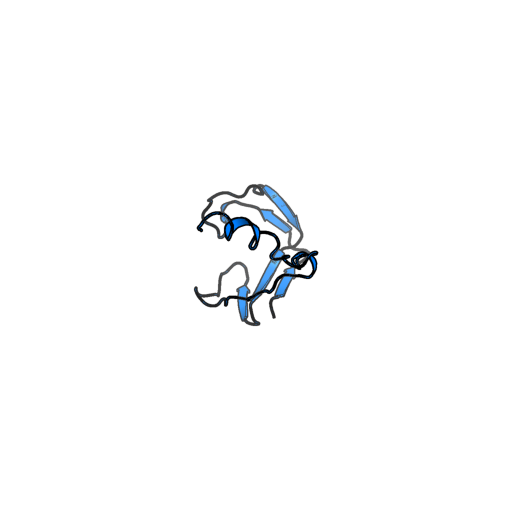 80 ALA A O 1
ATOM 610 N N . HIS A 1 81 ? 28.090 29.328 -24.809 1.00 52.44 81 HIS A N 1
ATOM 611 C CA . HIS A 1 81 ? 29.036 29.298 -23.689 1.00 52.44 81 HIS A CA 1
ATOM 612 C C . HIS A 1 81 ? 30.391 28.647 -24.026 1.00 52.44 81 HIS A C 1
ATOM 614 O O . HIS A 1 81 ? 31.340 28.853 -23.276 1.00 52.44 81 HIS A O 1
ATOM 620 N N . ASP A 1 82 ? 30.525 27.914 -25.139 1.00 52.72 82 ASP A N 1
ATOM 621 C CA . ASP A 1 82 ? 31.764 27.192 -25.489 1.00 52.72 82 ASP A CA 1
ATOM 622 C C . ASP A 1 82 ? 32.760 28.073 -26.281 1.00 52.72 82 ASP A C 1
ATOM 624 O O . ASP A 1 82 ? 33.972 27.858 -26.274 1.00 52.72 82 ASP A O 1
ATOM 628 N N . ALA A 1 83 ? 32.265 29.138 -26.926 1.00 51.00 83 ALA A N 1
ATOM 629 C CA . ALA A 1 83 ? 33.091 30.077 -27.691 1.00 51.00 83 ALA A CA 1
ATOM 630 C C . ALA A 1 83 ? 33.875 31.072 -26.810 1.00 51.00 83 ALA A C 1
ATOM 632 O O . ALA A 1 83 ? 34.917 31.568 -27.233 1.00 51.00 83 ALA A O 1
ATOM 633 N N . ALA A 1 84 ? 33.412 31.346 -25.585 1.00 51.44 84 ALA A N 1
ATOM 634 C CA . ALA A 1 84 ? 34.013 32.350 -24.701 1.00 51.44 84 ALA A CA 1
ATOM 635 C C . ALA A 1 84 ? 35.259 31.854 -23.937 1.00 51.44 84 ALA A C 1
ATOM 637 O O . ALA A 1 84 ? 36.096 32.662 -23.545 1.00 51.44 84 ALA A O 1
ATOM 638 N N . TRP A 1 85 ? 35.430 30.539 -23.751 1.00 48.59 85 TRP A N 1
ATOM 639 C CA . TRP A 1 85 ? 36.584 29.982 -23.024 1.00 48.59 85 TRP A CA 1
ATOM 640 C C . TRP A 1 85 ? 37.815 29.732 -23.907 1.00 48.59 85 TRP A C 1
ATOM 642 O O . TRP A 1 85 ? 38.922 29.592 -23.392 1.00 48.59 85 TRP A O 1
ATOM 652 N N . ARG A 1 86 ? 37.663 29.720 -25.240 1.00 50.50 86 ARG A N 1
ATOM 653 C CA . ARG A 1 86 ? 38.781 29.502 -26.179 1.00 50.50 86 ARG A CA 1
ATOM 654 C C . ARG A 1 86 ? 39.656 30.735 -26.428 1.00 50.50 86 ARG A C 1
ATOM 656 O O . ARG A 1 86 ? 40.713 30.590 -27.029 1.00 50.50 86 ARG A O 1
ATOM 663 N N . SER A 1 87 ? 39.267 31.923 -25.961 1.00 52.44 87 SER A N 1
ATOM 664 C CA . SER A 1 87 ? 40.050 33.159 -26.132 1.00 52.44 87 SER A CA 1
ATOM 665 C C . SER A 1 87 ? 40.940 33.522 -24.936 1.00 52.44 87 SER A C 1
ATOM 667 O O . SER A 1 87 ? 41.546 34.586 -24.955 1.00 52.44 87 SER A O 1
ATOM 669 N N . TYR A 1 88 ? 41.021 32.678 -23.898 1.00 49.53 88 TYR A N 1
ATOM 670 C CA . TYR A 1 88 ? 41.823 32.940 -22.688 1.00 49.53 88 TYR A CA 1
ATOM 671 C C . TYR A 1 88 ? 43.081 32.055 -22.553 1.00 49.53 88 TYR A C 1
ATOM 673 O O . TYR A 1 88 ? 43.773 32.141 -21.542 1.00 49.53 88 TYR A O 1
ATOM 681 N N . VAL A 1 89 ? 43.386 31.203 -23.544 1.00 48.44 89 VAL A N 1
ATOM 682 C CA . VAL A 1 89 ? 44.546 30.279 -23.526 1.00 48.44 89 VAL A CA 1
ATOM 683 C C . VAL A 1 89 ? 45.351 30.330 -24.837 1.00 48.44 89 VAL A C 1
ATOM 685 O O . VAL A 1 89 ? 45.759 29.298 -25.368 1.00 48.44 89 VAL A O 1
ATOM 688 N N . LEU A 1 90 ? 45.587 31.529 -25.373 1.00 44.31 90 LEU A N 1
ATOM 689 C CA . LEU A 1 90 ? 46.661 31.789 -26.340 1.00 44.31 90 LEU A CA 1
ATOM 690 C C . LEU A 1 90 ? 47.403 33.067 -25.956 1.00 44.31 90 LEU A C 1
ATOM 692 O O . LEU A 1 90 ? 46.711 34.048 -25.604 1.00 44.31 90 LEU A O 1
#

Radius of gyration: 24.72 Å; chains: 1; bounding box: 65×46×43 Å

Secondary structure (DSSP, 8-state):
--EEEEEEEEEEE--GGG--SSSS--TTTT-EEEEEEEEEEETTEEEEETTEE-PPTT-------PPPGGGS-SS---GGGTSSSTTS--

Sequence (90 aa):
ADIAIWDPDRAITIEDRMMHDRAGYSPYAGRKLRGWPTQVLSRGRVVIEDGALKASPGTGEFLARDGGEAARPEHAATNAHDAAWRSYVL